Protein AF-A0A9Q4KJK2-F1 (afdb_monomer_lite)

Secondary structure (DSSP, 8-state):
--GGGG---EEEEETTTTEEEEE-TTS-EEEEEE-SSSPPPHHHHHHHHHHHHHHHHHHHHHHH--TT--

Foldseek 3Di:
DDLLQLQFDDWDADQVQLKIFTHHPVRDTNDIDGDDPDRDDPVVSVVVNVVSNVVSVVVVVVVVPDPPPD

Sequence (70 aa):
MDLQDKLARYLIFDSENNAYYFRNAKGKTVFKHKEENHFLKMGEIYDAFNKYNDEIKNTIDENSKSPFDE

Organism: NCBI:txid827

Radius of gyration: 14.78 Å; chains: 1; bounding box: 35×24×42 Å

Structure (mmCIF, N/CA/C/O backbone):
data_AF-A0A9Q4KJK2-F1
#
_entry.id   AF-A0A9Q4KJK2-F1
#
loop_
_atom_site.group_PDB
_atom_site.id
_atom_site.type_symbol
_atom_site.label_atom_id
_atom_site.label_alt_id
_atom_site.label_comp_id
_atom_site.label_asym_id
_atom_site.label_entity_id
_atom_site.label_seq_id
_atom_site.pdbx_PDB_ins_code
_atom_site.Cartn_x
_atom_site.Cartn_y
_atom_site.Cartn_z
_atom_site.occupancy
_atom_site.B_iso_or_equiv
_atom_site.auth_seq_id
_atom_site.auth_comp_id
_atom_site.auth_asym_id
_atom_site.auth_atom_id
_atom_site.pdbx_PDB_model_num
ATOM 1 N N . MET A 1 1 ? 12.826 -9.646 -6.902 1.00 61.53 1 MET A N 1
ATOM 2 C CA . MET A 1 1 ? 11.461 -9.128 -7.136 1.00 61.53 1 MET A CA 1
ATOM 3 C C . MET A 1 1 ? 11.654 -7.841 -7.899 1.00 61.53 1 MET A C 1
ATOM 5 O O . MET A 1 1 ? 12.360 -6.983 -7.378 1.00 61.53 1 MET A O 1
ATOM 9 N N . ASP A 1 2 ? 11.162 -7.766 -9.134 1.00 80.38 2 ASP A N 1
ATOM 10 C CA . ASP A 1 2 ? 11.356 -6.584 -9.978 1.00 80.38 2 ASP A CA 1
ATOM 11 C C . ASP A 1 2 ? 10.813 -5.328 -9.298 1.00 80.38 2 ASP A C 1
ATOM 13 O O . ASP A 1 2 ? 9.873 -5.397 -8.505 1.00 80.38 2 ASP A O 1
ATOM 17 N N . LEU A 1 3 ? 11.385 -4.163 -9.601 1.00 78.38 3 LEU A N 1
ATOM 18 C CA . LEU A 1 3 ? 10.886 -2.887 -9.075 1.00 78.38 3 LEU A CA 1
ATOM 19 C C . LEU A 1 3 ? 9.403 -2.672 -9.420 1.00 78.38 3 LEU A C 1
ATOM 21 O O . LEU A 1 3 ? 8.641 -2.197 -8.584 1.00 78.38 3 LEU A O 1
ATOM 25 N N . GLN A 1 4 ? 8.962 -3.136 -10.593 1.00 79.56 4 GLN A N 1
ATOM 26 C CA . GLN A 1 4 ? 7.551 -3.113 -10.988 1.00 79.56 4 GLN A CA 1
ATOM 27 C C . GLN A 1 4 ? 6.655 -3.966 -10.078 1.00 79.56 4 GLN A C 1
ATOM 29 O O . GLN A 1 4 ? 5.501 -3.613 -9.841 1.00 79.56 4 GLN A O 1
ATOM 34 N N . ASP A 1 5 ? 7.182 -5.055 -9.511 1.00 87.38 5 ASP A N 1
ATOM 35 C CA . ASP A 1 5 ? 6.449 -5.880 -8.551 1.00 87.38 5 ASP A CA 1
ATOM 36 C C . ASP A 1 5 ? 6.287 -5.187 -7.192 1.00 87.38 5 ASP A C 1
ATOM 38 O O . ASP A 1 5 ? 5.473 -5.639 -6.386 1.00 87.38 5 ASP A O 1
ATOM 42 N N . LYS A 1 6 ? 7.032 -4.110 -6.914 1.00 87.75 6 LYS A N 1
ATOM 43 C CA . LYS A 1 6 ? 6.853 -3.302 -5.702 1.00 87.75 6 LYS A CA 1
ATOM 44 C C . LYS A 1 6 ? 5.734 -2.269 -5.843 1.00 87.75 6 LYS A C 1
ATOM 46 O O . LYS A 1 6 ? 5.290 -1.756 -4.829 1.00 87.75 6 LYS A O 1
ATOM 51 N N . LEU A 1 7 ? 5.230 -1.995 -7.051 1.00 92.75 7 LEU A N 1
ATOM 52 C CA . LEU A 1 7 ? 4.116 -1.059 -7.229 1.00 92.75 7 LEU A CA 1
ATOM 53 C C . LEU A 1 7 ? 2.833 -1.600 -6.597 1.00 92.75 7 LEU A C 1
ATOM 55 O O . LEU A 1 7 ? 2.367 -2.703 -6.905 1.00 92.75 7 LEU A O 1
ATOM 59 N N . ALA A 1 8 ? 2.229 -0.780 -5.748 1.00 94.81 8 ALA A N 1
ATOM 60 C CA . ALA A 1 8 ? 0.954 -1.064 -5.129 1.00 94.81 8 ALA A CA 1
ATOM 61 C C . ALA A 1 8 ? -0.196 -0.787 -6.107 1.00 94.81 8 ALA A C 1
ATOM 63 O O . ALA A 1 8 ? -0.289 0.276 -6.719 1.00 94.81 8 ALA A O 1
ATOM 64 N N . ARG A 1 9 ? -1.103 -1.754 -6.242 1.00 94.94 9 ARG A N 1
ATOM 65 C CA . ARG A 1 9 ? -2.315 -1.675 -7.075 1.00 94.94 9 ARG A CA 1
ATOM 66 C C . ARG A 1 9 ? -3.598 -1.714 -6.262 1.00 94.94 9 ARG A C 1
ATOM 68 O O . ARG A 1 9 ? -4.602 -1.175 -6.708 1.00 94.94 9 ARG A O 1
ATOM 75 N N . TYR A 1 10 ? -3.553 -2.319 -5.081 1.00 94.88 10 TYR A N 1
ATOM 76 C CA . TYR A 1 10 ? -4.707 -2.462 -4.206 1.00 94.88 10 TYR A CA 1
ATOM 77 C C . TYR A 1 10 ? -4.372 -1.934 -2.817 1.00 94.88 10 TYR A C 1
ATOM 79 O O . TYR A 1 10 ? -3.326 -2.277 -2.265 1.00 94.88 10 TYR A O 1
ATOM 87 N N . LEU A 1 11 ? -5.282 -1.143 -2.259 1.00 95.50 11 LEU A N 1
ATOM 88 C CA . LEU A 1 11 ? -5.289 -0.705 -0.868 1.00 95.50 11 LEU A CA 1
ATOM 89 C C . LEU A 1 11 ? -6.346 -1.532 -0.138 1.00 95.50 11 LEU A C 1
ATOM 91 O O . LEU A 1 11 ? -7.500 -1.57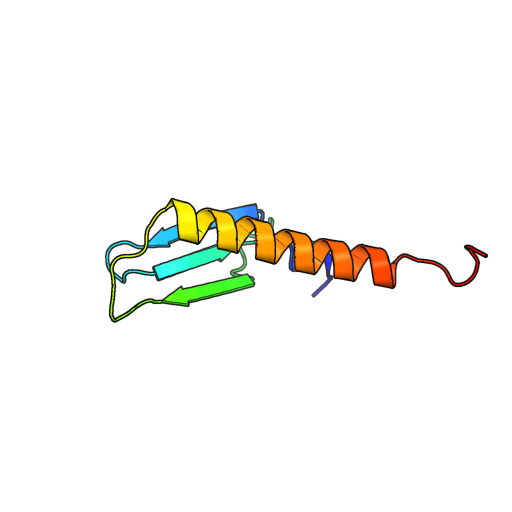7 -0.556 1.00 95.50 11 LEU A O 1
ATOM 95 N N . ILE A 1 12 ? -5.944 -2.208 0.932 1.00 94.88 12 ILE A N 1
ATOM 96 C CA . ILE A 1 12 ? -6.831 -3.006 1.778 1.00 94.88 12 ILE A CA 1
ATOM 97 C C . ILE A 1 12 ? -6.841 -2.372 3.158 1.00 94.88 12 ILE A C 1
ATOM 99 O O . ILE A 1 12 ? -5.781 -2.233 3.763 1.00 94.88 12 ILE A O 1
ATOM 103 N N . PHE A 1 13 ? -8.025 -2.022 3.648 1.00 93.81 13 PHE A N 1
ATOM 104 C CA . PHE A 1 13 ? -8.235 -1.569 5.017 1.00 93.81 13 PHE A CA 1
ATOM 105 C C . PHE A 1 13 ? -8.862 -2.692 5.844 1.00 93.81 13 PHE A C 1
ATOM 107 O O . PHE A 1 13 ? -9.819 -3.329 5.409 1.00 93.81 13 PHE A O 1
ATOM 114 N N . ASP A 1 14 ? -8.306 -2.929 7.022 1.00 92.69 14 ASP A N 1
ATOM 115 C CA . ASP A 1 14 ? -8.749 -3.918 7.997 1.00 92.69 14 ASP A CA 1
ATOM 116 C C . ASP A 1 14 ? -9.122 -3.177 9.277 1.00 92.69 14 ASP A C 1
ATOM 118 O O . ASP A 1 14 ? -8.267 -2.772 10.069 1.00 92.69 14 ASP A O 1
ATOM 122 N N . SER A 1 15 ? -10.425 -2.954 9.432 1.00 88.44 15 SER A N 1
ATOM 123 C CA . SER A 1 15 ? -10.989 -2.222 10.560 1.00 88.44 15 SER A CA 1
ATOM 124 C C . SER A 1 15 ? -10.899 -2.993 11.872 1.00 88.44 15 SER A C 1
ATOM 126 O O . SER A 1 15 ? -10.855 -2.365 12.923 1.00 88.44 15 SER A O 1
ATOM 128 N N . GLU A 1 16 ? -10.879 -4.329 11.829 1.00 90.44 16 GLU A N 1
ATOM 129 C CA . GLU A 1 16 ? -10.797 -5.158 13.037 1.00 90.44 16 GLU A CA 1
ATOM 130 C C . GLU A 1 16 ? -9.439 -4.985 13.715 1.00 90.44 16 GLU A C 1
ATOM 132 O O . GLU A 1 16 ? -9.354 -4.883 14.937 1.00 90.44 16 GLU A O 1
ATOM 137 N N . ASN A 1 17 ? -8.377 -4.891 12.913 1.00 91.12 17 ASN A N 1
ATOM 138 C CA . ASN A 1 17 ? -7.012 -4.719 13.402 1.00 91.12 17 ASN A CA 1
ATOM 139 C C . ASN A 1 17 ? -6.507 -3.272 13.345 1.00 91.12 17 ASN A C 1
ATOM 141 O O . ASN A 1 17 ? -5.330 -3.054 13.639 1.00 91.12 17 ASN A O 1
ATOM 145 N N . ASN A 1 18 ? -7.354 -2.316 12.939 1.00 92.12 18 ASN A N 1
ATOM 146 C CA . ASN A 1 18 ? -6.982 -0.927 12.648 1.00 92.12 18 ASN A CA 1
ATOM 147 C C . ASN A 1 18 ? -5.681 -0.859 11.824 1.00 92.12 18 ASN A C 1
ATOM 149 O O . ASN A 1 18 ? -4.666 -0.281 12.218 1.00 92.12 18 ASN A O 1
ATOM 153 N N . ALA A 1 19 ? -5.698 -1.540 10.680 1.00 94.94 19 ALA A N 1
ATOM 154 C CA . ALA A 1 19 ? -4.536 -1.751 9.832 1.00 94.94 19 ALA A CA 1
ATOM 155 C C . ALA A 1 19 ? -4.857 -1.482 8.362 1.00 94.94 19 ALA A C 1
ATOM 157 O O . ALA A 1 19 ? -6.005 -1.560 7.922 1.00 94.94 19 ALA A O 1
ATOM 158 N N . TYR A 1 20 ? -3.820 -1.219 7.574 1.00 95.75 20 TYR A N 1
ATOM 159 C CA . TYR A 1 20 ? -3.930 -1.188 6.124 1.00 95.75 20 TYR A CA 1
ATOM 160 C C . TYR A 1 20 ? -2.738 -1.857 5.442 1.00 95.75 20 TYR A C 1
ATOM 162 O O . TYR A 1 20 ? -1.626 -1.945 5.971 1.00 95.75 20 TYR A O 1
ATOM 170 N N . TYR A 1 21 ? -2.988 -2.354 4.237 1.00 96.31 21 TYR A N 1
ATOM 171 C CA . TYR A 1 21 ? -2.031 -3.115 3.449 1.00 96.31 21 TYR A CA 1
ATOM 172 C C . TYR A 1 21 ? -2.081 -2.661 2.005 1.00 96.31 21 TYR A C 1
ATOM 174 O O . TYR A 1 21 ? -3.161 -2.441 1.454 1.00 96.31 21 TYR A O 1
ATOM 182 N N . PHE A 1 22 ? -0.922 -2.622 1.363 1.00 96.81 22 PHE A N 1
ATOM 183 C CA . PHE A 1 22 ? -0.844 -2.423 -0.074 1.00 96.81 22 PHE A CA 1
ATOM 184 C C . PHE A 1 22 ? -0.449 -3.727 -0.746 1.00 96.81 22 PHE A C 1
ATOM 186 O O . PHE A 1 22 ? 0.496 -4.398 -0.316 1.00 96.81 22 PHE A O 1
ATOM 193 N N . ARG A 1 23 ? -1.165 -4.099 -1.807 1.00 95.94 23 ARG A N 1
ATOM 194 C CA . ARG A 1 23 ? -0.852 -5.279 -2.618 1.00 95.94 23 ARG A CA 1
ATOM 195 C C . ARG A 1 23 ? -0.526 -4.897 -4.048 1.00 95.94 23 ARG A C 1
ATOM 197 O O . ARG A 1 23 ? -1.135 -3.987 -4.604 1.00 95.94 23 ARG A O 1
AT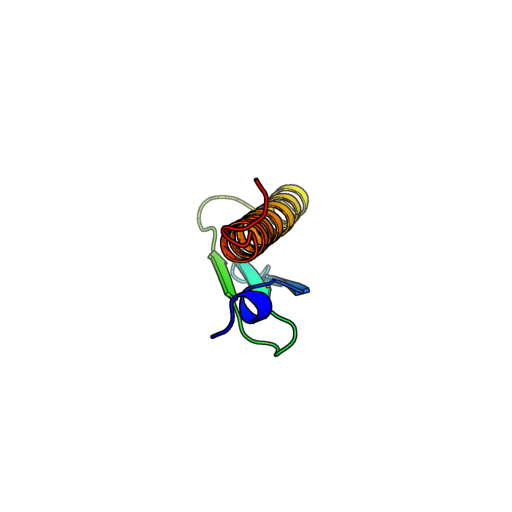OM 204 N N . ASN A 1 24 ? 0.404 -5.623 -4.652 1.00 94.94 24 ASN A N 1
ATOM 205 C CA . ASN A 1 24 ? 0.743 -5.471 -6.063 1.00 94.94 24 ASN A CA 1
ATOM 206 C C . ASN 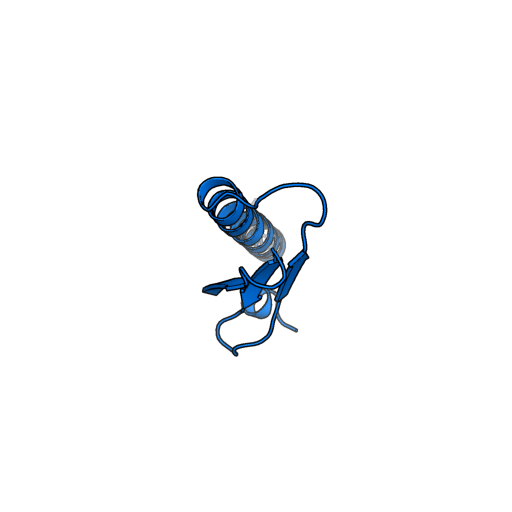A 1 24 ? -0.243 -6.213 -6.987 1.00 94.94 24 ASN A C 1
ATOM 208 O O . ASN A 1 24 ? -1.163 -6.894 -6.529 1.00 94.94 24 ASN A O 1
ATOM 212 N N . ALA A 1 25 ? -0.022 -6.128 -8.303 1.00 92.38 25 ALA A N 1
ATOM 213 C CA . ALA A 1 25 ? -0.847 -6.804 -9.314 1.00 92.38 25 ALA A CA 1
ATOM 214 C C . ALA A 1 25 ? -0.878 -8.341 -9.174 1.00 92.38 25 ALA A C 1
ATOM 216 O O . ALA A 1 25 ? -1.848 -8.975 -9.575 1.00 92.38 25 ALA A O 1
ATOM 217 N N . LYS A 1 26 ? 0.161 -8.938 -8.573 1.00 93.44 26 LYS A N 1
ATOM 218 C CA . LYS A 1 26 ? 0.271 -10.383 -8.307 1.00 93.44 26 LYS A CA 1
ATOM 219 C C . LYS A 1 26 ? -0.418 -10.798 -6.997 1.00 93.44 26 LYS A C 1
ATOM 221 O O . LYS A 1 26 ? -0.289 -11.945 -6.580 1.00 93.44 26 LYS A O 1
ATOM 226 N N . GLY A 1 27 ? -1.086 -9.869 -6.310 1.00 91.25 27 GLY A N 1
ATOM 227 C CA . GLY A 1 27 ? -1.749 -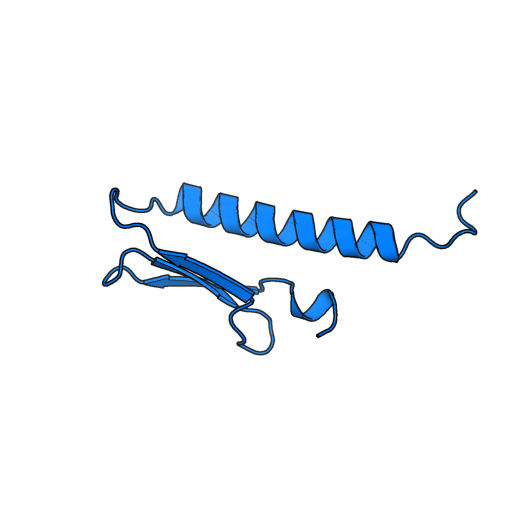10.112 -5.029 1.00 91.25 27 GLY A CA 1
ATOM 228 C C . GLY A 1 27 ? -0.801 -10.235 -3.832 1.00 91.25 27 GLY A C 1
ATOM 229 O O . GLY A 1 27 ? -1.253 -10.577 -2.740 1.00 91.25 27 GLY A O 1
ATOM 230 N N . LYS A 1 28 ? 0.498 -9.948 -3.993 1.00 94.00 28 LYS A N 1
ATOM 231 C CA . LYS A 1 28 ? 1.469 -9.968 -2.888 1.00 94.00 28 LYS A CA 1
ATOM 232 C C . LYS A 1 28 ? 1.397 -8.667 -2.100 1.00 94.00 28 LYS A C 1
ATOM 234 O O . LYS A 1 28 ? 1.354 -7.593 -2.696 1.00 94.00 28 LYS A O 1
ATOM 239 N N . THR A 1 29 ? 1.435 -8.765 -0.775 1.00 95.06 29 THR A N 1
ATOM 240 C CA . THR A 1 29 ? 1.557 -7.601 0.109 1.00 95.06 29 THR A CA 1
ATOM 241 C C . THR A 1 29 ? 2.951 -6.999 -0.023 1.00 95.06 29 THR A C 1
ATOM 243 O O . THR A 1 29 ? 3.945 -7.686 0.205 1.00 95.06 29 THR A O 1
ATOM 246 N N . VAL A 1 30 ? 3.011 -5.724 -0.394 1.00 94.81 30 VAL A N 1
ATOM 247 C CA . VAL A 1 30 ? 4.255 -4.957 -0.569 1.00 94.81 30 VAL A CA 1
ATOM 248 C C . VAL A 1 30 ? 4.453 -3.911 0.526 1.00 94.81 30 VAL A C 1
ATOM 250 O O . VAL A 1 30 ? 5.565 -3.434 0.729 1.00 94.81 30 VAL A O 1
ATOM 253 N N . PHE A 1 31 ? 3.390 -3.603 1.269 1.00 95.00 31 PHE A N 1
ATOM 254 C CA . PHE A 1 31 ? 3.415 -2.723 2.429 1.00 95.00 31 PHE A CA 1
ATOM 255 C C . PHE A 1 31 ? 2.338 -3.147 3.433 1.00 95.00 31 PHE A C 1
ATOM 257 O O . PHE A 1 31 ? 1.252 -3.584 3.038 1.00 95.00 31 PHE A O 1
ATOM 264 N N . LYS A 1 32 ? 2.632 -3.011 4.726 1.00 95.38 32 LYS A N 1
ATOM 265 C CA . LYS A 1 32 ? 1.698 -3.251 5.831 1.00 95.38 32 LYS A CA 1
ATOM 266 C C . LYS A 1 32 ? 1.935 -2.208 6.914 1.00 95.38 32 LYS A C 1
ATOM 268 O O . LYS A 1 32 ? 3.072 -2.020 7.336 1.00 95.38 32 LYS A O 1
ATOM 273 N N . HIS A 1 33 ? 0.855 -1.627 7.413 1.00 95.06 33 HIS A N 1
ATOM 274 C CA . HIS A 1 33 ? 0.862 -0.761 8.580 1.00 95.06 33 HIS A CA 1
ATOM 275 C C . HIS A 1 33 ? -0.284 -1.144 9.515 1.00 95.06 33 HIS A C 1
ATOM 277 O O . HIS A 1 33 ? -1.378 -1.478 9.064 1.00 95.06 33 HIS A O 1
ATOM 283 N N . LYS A 1 34 ? -0.014 -1.118 10.818 1.00 94.50 34 LYS A N 1
ATOM 284 C CA . LYS A 1 34 ? -0.988 -1.354 11.882 1.00 94.50 34 LYS A CA 1
ATOM 285 C C . LYS A 1 34 ? -0.857 -0.204 12.870 1.00 94.50 34 LYS A C 1
ATOM 287 O O . LYS A 1 34 ? 0.258 0.068 13.307 1.00 94.50 34 LYS A O 1
ATOM 292 N N . GLU A 1 35 ? -1.974 0.421 13.209 1.00 91.19 35 GLU A N 1
ATOM 293 C CA . GLU A 1 35 ? -2.019 1.528 14.155 1.00 91.19 35 GLU A CA 1
ATOM 294 C C . GLU A 1 35 ? -2.700 1.077 15.449 1.00 91.19 35 GLU A C 1
ATOM 296 O O . GLU A 1 35 ? -3.785 0.494 15.428 1.00 91.19 35 GLU A O 1
ATOM 301 N N . GLU A 1 36 ? -2.064 1.338 16.588 1.00 89.81 36 GLU A N 1
ATOM 302 C CA . GLU A 1 36 ? -2.538 0.862 17.895 1.00 89.81 36 GLU A CA 1
ATOM 303 C C . GLU A 1 36 ? -3.113 1.987 18.764 1.00 89.81 36 GLU A C 1
ATOM 305 O O . GLU A 1 36 ? -3.867 1.707 19.692 1.00 89.81 36 GLU A O 1
ATOM 310 N N . ASN A 1 37 ? -2.811 3.254 18.456 1.00 85.50 37 ASN A N 1
ATOM 311 C CA . ASN A 1 37 ? -3.126 4.381 19.337 1.00 85.50 37 ASN A CA 1
ATOM 312 C C . ASN A 1 37 ? -4.286 5.253 18.847 1.00 85.50 37 ASN A C 1
ATOM 314 O O . ASN A 1 37 ? -4.946 5.900 19.659 1.00 85.50 37 ASN A O 1
ATOM 318 N N . HIS A 1 38 ? -4.527 5.320 17.537 1.00 87.31 38 HIS A N 1
ATOM 319 C CA . HIS A 1 38 ? -5.550 6.197 16.966 1.00 87.31 38 HIS A CA 1
ATOM 320 C C . HIS A 1 38 ? -6.292 5.556 15.795 1.00 87.31 38 HIS A C 1
ATOM 322 O O . HIS A 1 38 ? -5.772 4.687 15.106 1.00 87.31 38 HIS A O 1
ATOM 328 N N . PHE A 1 39 ? -7.527 6.000 15.553 1.00 85.81 39 PHE A N 1
ATOM 329 C CA . PHE A 1 39 ? -8.289 5.546 14.393 1.00 85.81 39 PHE A CA 1
ATOM 330 C C . PHE A 1 39 ? -7.638 6.029 13.103 1.00 85.81 39 PHE A C 1
ATOM 332 O O . PHE A 1 39 ? -7.440 7.232 12.914 1.00 85.81 39 PHE A O 1
ATOM 339 N N . LEU A 1 40 ? -7.372 5.091 12.200 1.00 88.50 40 LEU A N 1
ATOM 340 C CA . LEU A 1 40 ? -6.890 5.411 10.867 1.00 88.50 40 LEU A CA 1
ATOM 341 C C . LEU A 1 40 ? -7.968 6.143 10.068 1.00 88.50 40 LEU A C 1
ATOM 343 O O . LEU A 1 40 ? -9.103 5.674 9.942 1.00 88.50 40 LEU A O 1
ATOM 347 N N . LYS A 1 41 ? -7.603 7.280 9.475 1.00 90.56 41 LYS A N 1
ATOM 348 C CA . LYS A 1 41 ? -8.487 8.020 8.573 1.00 90.56 41 LYS A CA 1
ATOM 349 C C . LYS A 1 41 ? -8.206 7.617 7.135 1.00 90.56 41 LYS A C 1
ATOM 351 O O . LYS A 1 41 ? -7.061 7.601 6.695 1.00 90.56 41 LYS A O 1
ATOM 356 N N . MET A 1 42 ? -9.265 7.381 6.364 1.00 88.31 42 MET A N 1
ATOM 357 C CA . MET A 1 42 ? -9.139 6.976 4.957 1.00 88.31 42 MET A CA 1
ATOM 358 C C . MET A 1 42 ? -8.327 7.957 4.103 1.00 88.31 42 MET A C 1
ATOM 360 O O . MET A 1 42 ? -7.597 7.512 3.223 1.00 88.31 42 MET A O 1
ATOM 364 N N . GLY A 1 43 ? -8.410 9.264 4.381 1.00 91.56 43 GLY A N 1
ATOM 365 C CA . GLY A 1 43 ? -7.586 10.268 3.697 1.00 91.56 43 GLY A CA 1
ATOM 366 C C . GLY A 1 43 ? -6.087 10.033 3.907 1.00 91.56 43 GLY A C 1
ATOM 367 O O . GLY A 1 43 ? -5.342 9.943 2.940 1.00 91.56 43 GLY A O 1
ATOM 368 N N . GLU A 1 44 ? -5.668 9.813 5.155 1.00 91.06 44 GLU A N 1
ATOM 369 C CA . GLU A 1 44 ? -4.263 9.556 5.505 1.00 91.06 44 GLU A CA 1
ATOM 370 C C . GLU A 1 44 ? -3.757 8.244 4.885 1.00 91.06 44 GLU A C 1
ATOM 372 O O . GLU A 1 44 ? -2.626 8.171 4.404 1.00 91.06 44 GLU A O 1
ATOM 377 N N . ILE A 1 45 ? -4.609 7.213 4.834 1.00 93.62 45 ILE A N 1
ATOM 378 C CA . ILE A 1 45 ? -4.268 5.935 4.195 1.00 93.62 45 ILE A CA 1
ATOM 379 C C . ILE A 1 45 ? -4.084 6.114 2.677 1.00 93.62 45 ILE A C 1
ATOM 381 O O . ILE A 1 45 ? -3.164 5.540 2.090 1.00 93.62 45 ILE A O 1
ATOM 385 N N . TYR A 1 46 ? -4.944 6.905 2.029 1.00 94.38 46 TYR A N 1
ATOM 386 C CA . TYR A 1 46 ? -4.853 7.167 0.591 1.00 94.38 46 TYR A CA 1
ATOM 387 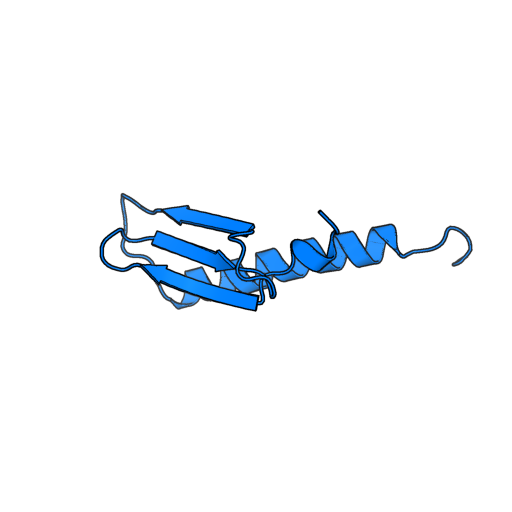C C . TYR A 1 46 ? -3.610 7.992 0.235 1.00 94.38 46 TYR A C 1
ATOM 389 O O . TYR A 1 46 ? -2.912 7.673 -0.730 1.00 94.38 46 TYR A O 1
ATOM 397 N N . ASP A 1 47 ? -3.275 8.992 1.048 1.00 95.12 47 ASP A N 1
ATOM 398 C CA . ASP A 1 47 ? -2.050 9.776 0.881 1.00 95.12 47 ASP A CA 1
ATOM 399 C C . ASP A 1 47 ? -0.802 8.897 1.025 1.00 95.12 47 ASP A C 1
ATOM 401 O O . ASP A 1 47 ? 0.110 8.968 0.196 1.00 95.12 47 ASP A O 1
ATOM 405 N N . ALA A 1 48 ? -0.787 7.996 2.013 1.00 94.31 48 ALA A N 1
ATOM 406 C CA . ALA A 1 48 ? 0.284 7.017 2.178 1.00 94.31 48 ALA A CA 1
ATOM 407 C C . ALA A 1 48 ? 0.418 6.086 0.959 1.00 94.31 48 ALA A C 1
ATOM 409 O O . ALA A 1 48 ? 1.533 5.754 0.555 1.00 94.31 48 ALA A O 1
ATOM 410 N N . PHE A 1 49 ? -0.698 5.691 0.340 1.00 95.19 49 PHE A N 1
ATOM 411 C CA . PHE A 1 49 ? -0.697 4.859 -0.866 1.00 95.19 49 PHE A CA 1
ATOM 412 C C . PHE A 1 49 ? -0.100 5.577 -2.077 1.00 95.19 49 PHE A C 1
ATOM 414 O O . PHE A 1 49 ? 0.715 4.992 -2.797 1.00 95.19 49 PHE A O 1
ATOM 421 N N . ASN A 1 50 ? -0.475 6.839 -2.297 1.00 95.31 50 ASN A N 1
ATOM 422 C CA . ASN A 1 50 ? 0.076 7.640 -3.390 1.00 95.31 50 ASN A CA 1
ATOM 423 C C . ASN A 1 50 ? 1.570 7.874 -3.190 1.00 95.31 50 ASN A C 1
ATOM 425 O O . ASN A 1 50 ? 2.355 7.564 -4.083 1.00 95.31 50 ASN A O 1
ATOM 429 N N . LYS A 1 51 ? 1.965 8.302 -1.985 1.00 95.81 51 LYS A N 1
ATOM 430 C CA . LYS A 1 51 ? 3.369 8.529 -1.635 1.00 95.81 51 LYS A CA 1
ATOM 431 C C . LYS A 1 51 ? 4.219 7.279 -1.856 1.00 95.81 51 LYS A C 1
ATOM 433 O O . LYS A 1 51 ? 5.253 7.363 -2.509 1.00 95.81 51 LYS A O 1
ATOM 438 N N . TYR A 1 52 ? 3.761 6.122 -1.375 1.00 95.00 52 TYR A N 1
ATOM 439 C CA . TYR A 1 52 ? 4.455 4.852 -1.586 1.00 95.00 52 TYR A CA 1
ATOM 440 C C . TYR A 1 52 ? 4.674 4.5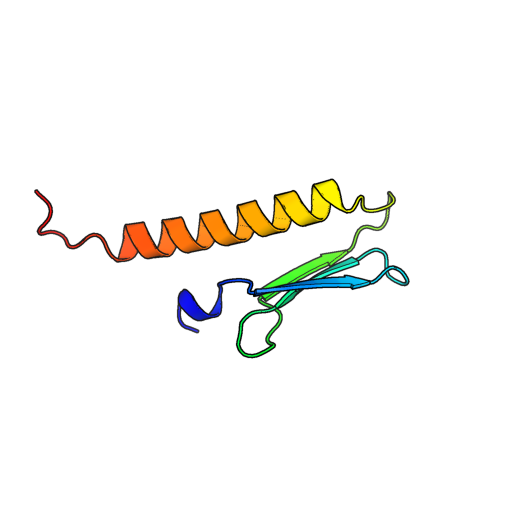64 -3.077 1.00 95.00 52 TYR A C 1
ATOM 442 O O . TYR A 1 52 ? 5.772 4.211 -3.498 1.00 95.00 52 TYR A O 1
ATOM 450 N N . ASN A 1 53 ? 3.637 4.726 -3.900 1.00 93.44 53 ASN A N 1
ATOM 451 C CA . ASN A 1 53 ? 3.749 4.475 -5.333 1.00 93.44 53 ASN A CA 1
ATOM 452 C C . ASN A 1 53 ? 4.661 5.476 -6.044 1.00 93.44 53 ASN A C 1
ATOM 454 O O . ASN A 1 53 ? 5.389 5.075 -6.950 1.00 93.44 53 ASN A O 1
ATOM 458 N N . ASP A 1 54 ? 4.632 6.744 -5.654 1.00 94.94 54 ASP A N 1
ATOM 459 C CA . ASP A 1 54 ? 5.472 7.775 -6.258 1.00 94.94 54 ASP A CA 1
ATOM 460 C C . ASP A 1 54 ? 6.950 7.573 -5.906 1.00 94.94 54 ASP A C 1
ATOM 462 O O . ASP A 1 54 ? 7.798 7.664 -6.789 1.00 94.94 54 ASP A O 1
ATOM 466 N N . GLU A 1 55 ? 7.271 7.167 -4.674 1.00 93.31 55 GLU A N 1
ATOM 467 C CA . GLU A 1 55 ? 8.635 6.775 -4.286 1.00 93.31 55 GLU A CA 1
ATOM 468 C C . GLU A 1 55 ? 9.157 5.602 -5.137 1.00 93.31 55 GLU A C 1
ATOM 470 O O . GLU A 1 55 ? 10.291 5.629 -5.628 1.00 93.31 55 GLU A O 1
ATOM 475 N N . ILE A 1 56 ? 8.323 4.583 -5.375 1.00 90.62 56 ILE A N 1
ATOM 476 C CA . ILE A 1 56 ? 8.698 3.432 -6.211 1.00 90.62 56 ILE A CA 1
ATOM 477 C C . ILE A 1 56 ? 8.866 3.832 -7.682 1.00 90.62 56 ILE A C 1
ATOM 479 O O . ILE A 1 56 ? 9.821 3.382 -8.315 1.00 90.62 56 ILE A O 1
ATOM 483 N N . LYS A 1 57 ? 7.981 4.671 -8.234 1.00 90.06 57 LYS A N 1
ATOM 484 C CA . LYS A 1 57 ? 8.107 5.178 -9.613 1.00 90.06 57 LYS A CA 1
ATOM 485 C C . LYS A 1 57 ? 9.370 6.008 -9.789 1.00 90.06 57 LYS A C 1
ATOM 487 O O . LYS A 1 57 ? 10.124 5.725 -10.707 1.00 90.06 57 LYS A O 1
ATOM 492 N N . ASN A 1 58 ? 9.648 6.930 -8.869 1.00 90.12 58 ASN A N 1
ATOM 493 C CA . ASN A 1 58 ? 10.871 7.728 -8.898 1.00 90.12 58 ASN A CA 1
ATOM 494 C C . ASN A 1 58 ? 12.110 6.830 -8.889 1.00 90.12 58 ASN A C 1
ATOM 496 O O . ASN A 1 58 ? 13.009 7.016 -9.700 1.00 90.12 58 ASN A O 1
ATOM 500 N N . THR A 1 59 ? 12.112 5.784 -8.056 1.00 86.25 59 THR A N 1
ATOM 501 C CA . THR A 1 59 ? 13.203 4.800 -8.050 1.00 86.25 59 THR A CA 1
ATOM 502 C C . THR A 1 59 ? 13.335 4.095 -9.407 1.00 86.25 59 THR A C 1
ATOM 504 O O . THR A 1 59 ? 14.447 3.866 -9.874 1.00 86.25 59 THR A O 1
ATOM 507 N N . ILE A 1 60 ? 12.225 3.733 -10.061 1.00 85.00 60 ILE A N 1
ATOM 508 C CA . ILE A 1 60 ? 12.246 3.129 -11.405 1.00 85.00 60 ILE A CA 1
ATOM 509 C C . ILE A 1 60 ? 12.811 4.111 -12.433 1.00 85.00 60 ILE A C 1
ATOM 511 O O . ILE A 1 60 ? 13.669 3.715 -13.219 1.00 85.00 60 ILE A O 1
ATOM 515 N N . ASP A 1 61 ? 12.360 5.363 -12.417 1.00 82.75 61 ASP A N 1
ATOM 516 C CA . ASP A 1 61 ? 12.792 6.401 -13.353 1.00 82.75 61 ASP A CA 1
ATOM 517 C C . ASP A 1 61 ? 14.282 6.723 -13.184 1.00 82.75 61 ASP A C 1
ATOM 519 O O . ASP A 1 61 ? 15.013 6.762 -14.170 1.00 82.75 61 ASP A O 1
ATOM 523 N N . GLU A 1 62 ? 14.778 6.860 -11.951 1.00 81.38 62 GLU A N 1
ATOM 524 C CA . GLU A 1 62 ? 16.206 7.075 -11.674 1.00 81.38 62 GLU A CA 1
ATOM 525 C C . GLU A 1 62 ? 17.079 5.907 -12.146 1.00 81.38 62 GLU A C 1
ATOM 527 O O . GLU A 1 62 ? 18.159 6.133 -12.684 1.00 81.38 62 GLU A O 1
ATOM 532 N N . ASN A 1 63 ? 16.606 4.665 -12.008 1.00 69.44 63 ASN A N 1
ATOM 533 C CA . ASN A 1 63 ? 17.321 3.484 -12.506 1.00 69.44 63 ASN A CA 1
ATOM 534 C C . ASN A 1 63 ? 17.150 3.262 -14.021 1.00 69.44 63 ASN A C 1
ATOM 536 O O . ASN A 1 63 ? 17.881 2.459 -14.599 1.00 69.44 63 ASN A O 1
ATOM 540 N N . SER A 1 64 ? 16.188 3.936 -14.657 1.00 63.19 64 SER A N 1
ATOM 541 C CA . SER A 1 64 ? 15.940 3.863 -16.105 1.00 63.19 64 SER A CA 1
ATOM 542 C C . SER A 1 64 ? 16.621 4.990 -16.881 1.00 63.19 64 SER A C 1
ATOM 544 O O . SER A 1 64 ? 16.719 4.895 -18.104 1.00 63.19 64 SER A O 1
ATOM 546 N N . LYS A 1 65 ? 17.114 6.036 -16.200 1.00 59.66 65 LYS A N 1
ATOM 547 C CA . LYS A 1 65 ? 17.973 7.054 -16.812 1.00 59.66 65 LYS A CA 1
ATOM 548 C C . LYS A 1 65 ? 19.282 6.404 -17.248 1.00 59.66 65 LYS A C 1
ATOM 550 O O . LYS A 1 65 ? 20.143 6.060 -16.441 1.00 59.66 65 LYS A O 1
ATOM 555 N N . SER A 1 66 ? 19.386 6.202 -18.553 1.00 50.28 66 SER A N 1
ATOM 556 C CA . SER A 1 66 ? 20.575 5.705 -19.228 1.00 50.28 66 SER A CA 1
ATOM 557 C C . SER A 1 66 ? 21.721 6.715 -19.048 1.00 50.28 66 SER A C 1
ATOM 559 O O . SER A 1 66 ? 21.461 7.916 -19.114 1.00 50.28 66 SER A O 1
ATOM 561 N N . PRO A 1 67 ? 22.994 6.298 -18.905 1.00 52.56 67 PRO A N 1
ATOM 562 C CA . PRO A 1 67 ? 24.153 7.207 -18.879 1.00 52.56 67 PRO A CA 1
ATOM 563 C C . PRO A 1 67 ? 24.424 7.914 -20.228 1.00 52.56 67 PRO A C 1
ATOM 565 O O . PRO A 1 67 ? 25.533 8.372 -20.473 1.00 52.56 67 PRO A O 1
ATOM 568 N N . PHE A 1 68 ? 23.429 7.971 -21.115 1.00 55.81 68 PHE A N 1
ATOM 569 C CA . PHE A 1 68 ? 23.487 8.567 -22.449 1.00 55.81 68 PHE A CA 1
ATOM 570 C C . PHE A 1 68 ? 22.461 9.700 -22.643 1.00 55.81 68 PHE A C 1
ATOM 572 O O . PHE A 1 68 ? 22.329 10.191 -23.758 1.00 55.81 68 PHE A O 1
ATOM 579 N N . ASP A 1 69 ? 21.744 10.110 -21.590 1.00 50.03 69 ASP A N 1
ATOM 580 C CA . ASP A 1 69 ? 20.939 11.343 -21.571 1.00 50.03 69 ASP A CA 1
ATOM 581 C C . ASP A 1 69 ? 21.781 12.522 -21.031 1.00 50.03 69 ASP A C 1
ATOM 583 O O . ASP A 1 69 ? 21.466 13.109 -19.992 1.00 50.03 69 ASP A O 1
ATOM 587 N N . GLU A 1 70 ? 22.880 12.833 -21.730 1.00 45.03 70 GLU A N 1
ATOM 588 C CA . GLU A 1 70 ? 23.581 14.131 -21.679 1.00 45.03 70 GLU A CA 1
ATOM 589 C C . GLU A 1 70 ? 23.475 14.827 -23.042 1.00 45.03 70 GLU A C 1
ATOM 591 O O . GLU A 1 70 ? 23.738 14.158 -24.070 1.00 45.03 70 GLU A O 1
#

pLDDT: mean 86.99, std 12.74, range [45.03, 96.81]